Protein AF-B6VNZ0-F1 (afdb_monomer_lite)

Structure (mmCIF, N/CA/C/O backbone):
data_AF-B6VNZ0-F1
#
_entry.id   AF-B6VNZ0-F1
#
loop_
_atom_site.group_PDB
_atom_site.id
_atom_site.type_symbol
_atom_site.label_atom_id
_atom_site.label_alt_id
_atom_site.label_comp_id
_atom_site.label_asym_id
_atom_site.label_entity_id
_atom_site.label_seq_id
_atom_site.pdbx_PDB_ins_code
_atom_site.Cartn_x
_atom_site.Cartn_y
_atom_site.Cartn_z
_atom_site.occupancy
_atom_site.B_iso_or_equiv
_atom_site.auth_seq_id
_atom_site.auth_comp_id
_atom_site.auth_asym_id
_atom_site.auth_atom_id
_atom_site.pdbx_PDB_model_num
ATOM 1 N N . GLU A 1 1 ? -6.150 -21.592 16.922 1.00 42.47 1 GLU A N 1
ATOM 2 C CA . GLU A 1 1 ? -5.910 -21.768 15.475 1.00 42.47 1 GLU A CA 1
ATOM 3 C C . GLU A 1 1 ? -5.346 -20.459 14.937 1.00 42.47 1 GLU A C 1
ATOM 5 O O . GLU A 1 1 ? -6.013 -19.432 15.002 1.00 42.47 1 GLU A O 1
ATOM 10 N N . ARG A 1 2 ? -4.040 -20.458 14.658 1.00 58.84 2 ARG A N 1
ATOM 11 C CA . ARG A 1 2 ? -3.153 -19.287 14.693 1.00 58.84 2 ARG A CA 1
ATOM 12 C C . ARG A 1 2 ? -2.818 -18.849 13.263 1.00 58.84 2 ARG A C 1
ATOM 14 O O . ARG A 1 2 ? -2.366 -19.672 12.483 1.00 58.84 2 ARG A O 1
ATOM 21 N N . ASP A 1 3 ? -3.036 -17.567 12.966 1.00 67.06 3 ASP A N 1
ATOM 22 C CA . ASP A 1 3 ? -2.770 -16.869 11.693 1.00 67.06 3 ASP A CA 1
ATOM 23 C C . ASP A 1 3 ? -3.549 -17.333 10.445 1.00 67.06 3 ASP A C 1
ATOM 25 O O . ASP A 1 3 ? -3.317 -18.400 9.881 1.00 67.06 3 ASP A O 1
ATOM 29 N N . LYS A 1 4 ? -4.431 -16.456 9.939 1.00 81.25 4 LYS A N 1
ATOM 30 C CA . LYS A 1 4 ? -5.117 -16.624 8.646 1.00 81.25 4 LYS A CA 1
ATOM 31 C C . LYS A 1 4 ? -4.441 -15.777 7.576 1.00 81.25 4 LYS A C 1
ATOM 33 O O . LYS A 1 4 ? -4.206 -14.589 7.782 1.00 81.25 4 LYS A O 1
ATOM 38 N N . THR A 1 5 ? -4.174 -16.382 6.426 1.00 82.62 5 THR A N 1
ATOM 39 C CA . THR A 1 5 ? -3.402 -15.783 5.333 1.00 82.62 5 THR A CA 1
ATOM 40 C C . THR A 1 5 ? -4.235 -15.812 4.054 1.00 82.62 5 THR A C 1
ATOM 42 O O . THR A 1 5 ? -4.583 -16.884 3.564 1.00 82.62 5 THR A O 1
ATOM 45 N N . TYR A 1 6 ? -4.562 -14.641 3.511 1.00 85.81 6 TYR A N 1
ATOM 46 C CA . TYR A 1 6 ? -5.367 -14.473 2.305 1.00 85.81 6 TYR A CA 1
ATOM 47 C C . TYR A 1 6 ? -4.513 -13.950 1.159 1.00 85.81 6 TYR A C 1
ATOM 49 O O . TYR A 1 6 ? -3.945 -12.866 1.235 1.00 85.81 6 TYR A O 1
ATOM 57 N N . ASN A 1 7 ? -4.458 -14.715 0.078 1.00 87.19 7 ASN A N 1
ATOM 58 C CA . ASN A 1 7 ? -3.686 -14.396 -1.113 1.00 87.19 7 ASN A CA 1
ATOM 59 C C . ASN A 1 7 ? -4.585 -13.844 -2.225 1.00 87.19 7 ASN A C 1
ATOM 61 O O . ASN A 1 7 ? -5.758 -14.195 -2.325 1.00 87.19 7 ASN A O 1
ATOM 65 N N . ARG A 1 8 ? -3.978 -13.068 -3.125 1.00 87.62 8 ARG A N 1
ATOM 66 C CA . ARG A 1 8 ? -4.560 -12.506 -4.357 1.00 87.62 8 ARG A CA 1
ATOM 67 C C . ARG A 1 8 ? -5.668 -11.498 -4.052 1.00 87.62 8 ARG A C 1
ATOM 69 O O . ARG A 1 8 ? -6.591 -11.361 -4.845 1.00 87.62 8 ARG A O 1
ATOM 76 N N . ILE A 1 9 ? -5.575 -10.793 -2.927 1.00 88.44 9 ILE A N 1
ATOM 77 C CA . ILE A 1 9 ? -6.541 -9.757 -2.550 1.00 88.44 9 ILE A CA 1
ATOM 78 C C . ILE A 1 9 ? -5.881 -8.393 -2.670 1.00 88.44 9 ILE A C 1
ATOM 80 O O . ILE A 1 9 ? -4.957 -8.080 -1.922 1.00 88.44 9 ILE A O 1
ATOM 84 N N . MET A 1 10 ? -6.371 -7.583 -3.604 1.00 88.25 10 MET A N 1
ATOM 85 C CA . MET A 1 10 ? -5.948 -6.197 -3.738 1.00 88.25 10 MET A CA 1
ATOM 86 C C . MET A 1 10 ? -6.772 -5.334 -2.787 1.00 88.25 10 MET A C 1
ATOM 88 O O . MET A 1 10 ? -7.987 -5.213 -2.947 1.00 88.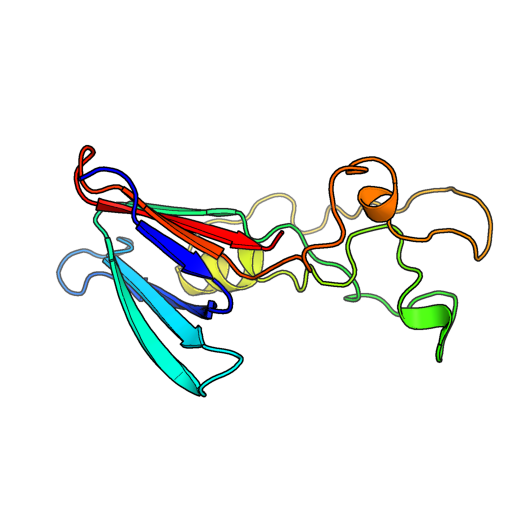25 10 MET A O 1
ATOM 92 N N . VAL A 1 11 ? -6.113 -4.747 -1.791 1.00 90.56 11 VAL A N 1
ATOM 93 C CA . VAL A 1 11 ? -6.736 -3.785 -0.875 1.00 90.56 11 VAL A CA 1
ATOM 94 C C . VAL A 1 11 ? -6.778 -2.419 -1.546 1.00 90.56 11 VAL A C 1
ATOM 96 O O . VAL A 1 11 ? -5.784 -1.987 -2.128 1.00 90.56 11 VAL A O 1
ATOM 99 N N . THR A 1 12 ? -7.930 -1.756 -1.477 1.00 89.69 12 THR A N 1
ATOM 100 C CA . THR A 1 12 ? -8.168 -0.481 -2.170 1.00 89.69 12 THR A CA 1
ATOM 101 C C . THR A 1 12 ? -8.397 0.675 -1.212 1.00 89.69 12 THR A C 1
ATOM 103 O O . THR A 1 12 ? -7.862 1.743 -1.462 1.00 89.69 12 THR A O 1
ATOM 106 N N . HIS A 1 13 ? -9.119 0.455 -0.107 1.00 90.38 13 HIS A N 1
ATOM 107 C CA . HIS A 1 13 ? -9.426 1.500 0.871 1.00 90.38 13 HIS A CA 1
ATOM 108 C C . HIS A 1 13 ? -9.297 0.976 2.303 1.00 90.38 13 HIS A C 1
ATOM 110 O O . HIS A 1 13 ? -9.553 -0.203 2.582 1.00 90.38 13 HIS A O 1
ATOM 116 N N . LEU A 1 14 ? -8.935 1.870 3.224 1.00 91.81 14 LEU A N 1
ATOM 117 C CA . LEU A 1 14 ? -9.023 1.624 4.662 1.00 91.81 14 LEU A CA 1
ATOM 118 C C . LEU A 1 14 ? -10.406 2.031 5.177 1.00 91.81 14 LEU A C 1
ATOM 120 O O . LEU A 1 14 ? -10.984 3.020 4.734 1.00 91.81 14 LEU A O 1
ATOM 124 N N . LEU A 1 15 ? -10.930 1.270 6.135 1.00 91.12 15 LEU A N 1
ATOM 125 C CA . LEU A 1 15 ? -12.183 1.595 6.808 1.00 91.12 15 LEU A CA 1
ATOM 126 C C . LEU A 1 15 ? -11.887 2.369 8.086 1.00 91.12 15 LEU A C 1
ATOM 128 O O . LEU A 1 15 ? -11.057 1.940 8.891 1.00 91.12 15 LEU A O 1
ATOM 132 N N . LYS A 1 16 ? -12.591 3.482 8.284 1.00 90.88 16 LYS A N 1
ATOM 133 C CA . LYS A 1 16 ? -12.536 4.282 9.510 1.00 90.88 16 LYS A CA 1
ATOM 134 C C . LYS A 1 16 ? -13.672 3.884 10.452 1.00 90.88 16 LYS A C 1
ATOM 136 O O . LYS A 1 16 ? -14.712 3.409 10.006 1.00 90.88 16 LYS A O 1
ATOM 141 N N . ASP A 1 17 ? -13.428 4.021 11.746 1.00 90.00 17 ASP A N 1
ATOM 142 C CA . ASP A 1 17 ? -14.431 3.834 12.790 1.00 90.00 17 ASP A CA 1
ATOM 143 C C . ASP A 1 17 ? -15.422 5.007 12.753 1.00 90.00 17 ASP A C 1
ATOM 145 O O . ASP A 1 17 ? -15.016 6.162 12.642 1.00 90.00 17 ASP A O 1
ATOM 149 N N . GLU A 1 18 ? -16.717 4.710 12.834 1.00 88.19 18 GLU A N 1
ATOM 150 C CA . GLU A 1 18 ? -17.775 5.725 12.870 1.00 88.19 18 GLU A CA 1
ATOM 151 C C . GLU A 1 18 ? -17.868 6.382 14.255 1.00 88.19 18 GLU A C 1
ATOM 153 O O . GLU A 1 18 ? -18.142 7.573 14.367 1.00 88.19 18 GLU A O 1
ATOM 158 N N . ALA A 1 19 ? -17.582 5.626 15.321 1.00 89.00 19 ALA A N 1
ATOM 159 C CA . ALA A 1 19 ? -17.697 6.106 16.696 1.00 89.00 19 ALA A CA 1
ATOM 160 C C . ALA A 1 19 ? -16.443 6.848 17.186 1.00 89.00 19 ALA A C 1
ATOM 162 O O . ALA A 1 19 ? -16.488 7.535 18.208 1.00 89.00 19 ALA A O 1
ATOM 163 N N . LYS A 1 20 ? -15.301 6.670 16.510 1.00 86.75 20 LYS A N 1
ATOM 164 C CA . LYS A 1 20 ? -14.012 7.253 16.905 1.00 86.75 20 LYS A CA 1
ATOM 165 C C . LYS A 1 20 ? -13.322 7.890 15.713 1.00 86.75 20 LYS A C 1
ATOM 167 O O . LYS A 1 20 ? -12.791 7.200 14.844 1.00 86.75 20 LYS A O 1
ATOM 172 N N . GLU A 1 21 ? -13.258 9.213 15.735 1.00 84.94 21 GLU A N 1
ATOM 173 C CA . GLU A 1 21 ? -12.523 9.978 14.737 1.00 84.94 21 GLU A CA 1
ATOM 174 C C . GLU A 1 21 ? -11.045 9.541 14.677 1.00 84.94 21 GLU A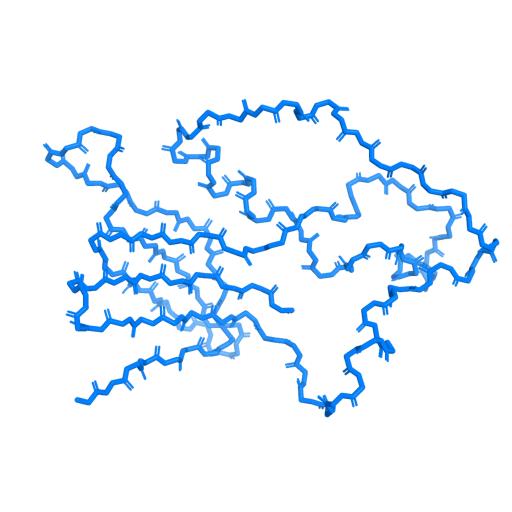 C 1
ATOM 176 O O . GLU A 1 21 ? -10.433 9.199 15.691 1.00 84.94 21 GLU A O 1
ATOM 181 N N . ASN A 1 22 ? -10.472 9.522 13.469 1.00 86.50 22 ASN A N 1
ATOM 182 C CA . ASN A 1 22 ? -9.079 9.139 13.194 1.00 86.50 22 ASN A CA 1
ATOM 183 C C . ASN A 1 22 ? -8.677 7.711 13.613 1.00 86.50 22 ASN A C 1
ATOM 185 O O . ASN A 1 22 ? -7.488 7.406 13.740 1.00 86.50 22 ASN A O 1
ATOM 189 N N . ARG A 1 23 ? -9.639 6.798 13.791 1.00 88.50 23 ARG A N 1
ATOM 190 C CA . ARG A 1 23 ? -9.361 5.383 14.061 1.00 88.50 23 ARG A CA 1
ATOM 191 C C . ARG A 1 23 ? -9.629 4.524 12.831 1.00 88.50 23 ARG A C 1
ATOM 193 O O . ARG A 1 23 ? -10.725 4.535 12.285 1.00 88.50 23 ARG A O 1
ATOM 200 N N . VAL A 1 24 ? -8.648 3.713 12.434 1.00 90.25 24 VAL A N 1
ATOM 201 C CA . VAL A 1 24 ? -8.839 2.661 11.423 1.00 90.25 24 VAL A CA 1
ATOM 202 C C . VAL A 1 24 ? -9.507 1.447 12.076 1.00 90.25 24 VAL A C 1
ATOM 204 O O . VAL A 1 24 ? -9.047 0.960 13.109 1.00 90.25 24 VAL A O 1
ATOM 207 N N . ALA A 1 25 ? -10.581 0.960 11.458 1.00 90.44 25 ALA A N 1
ATOM 208 C CA . ALA A 1 25 ? -11.378 -0.188 11.895 1.00 90.44 25 ALA A CA 1
ATOM 209 C C . ALA A 1 25 ? -11.240 -1.409 10.967 1.00 90.44 25 ALA A C 1
ATOM 211 O O . ALA A 1 25 ? -11.818 -2.469 11.226 1.00 90.44 25 ALA A O 1
ATOM 212 N N . GLY A 1 26 ? -10.503 -1.273 9.862 1.00 90.81 26 GLY A N 1
ATOM 213 C CA . GLY A 1 26 ? -10.369 -2.346 8.889 1.00 90.81 26 GLY A CA 1
ATOM 214 C C . GLY A 1 26 ? -9.861 -1.894 7.530 1.00 90.81 26 GLY A C 1
ATOM 215 O O . GLY A 1 26 ? -9.317 -0.800 7.380 1.00 90.81 26 GLY A O 1
ATOM 216 N N . ALA A 1 27 ? -10.071 -2.742 6.530 1.00 91.44 27 ALA A N 1
ATOM 217 C CA . ALA A 1 27 ? -9.819 -2.426 5.134 1.00 91.44 27 ALA A CA 1
ATOM 218 C C . ALA A 1 27 ? -10.719 -3.247 4.210 1.00 91.44 27 ALA A C 1
ATOM 220 O O . ALA A 1 27 ? -11.239 -4.302 4.585 1.00 91.44 27 ALA A O 1
ATOM 221 N N . VAL A 1 28 ? -10.862 -2.772 2.979 1.00 92.31 28 VAL A N 1
ATOM 222 C CA . VAL A 1 28 ? -11.636 -3.439 1.935 1.00 92.31 28 VAL A CA 1
ATOM 223 C C . VAL A 1 28 ? -10.796 -3.693 0.700 1.00 92.31 28 VAL A C 1
ATOM 225 O O . VAL A 1 28 ? -9.905 -2.921 0.339 1.00 92.31 28 VAL A O 1
ATOM 228 N N . GLY A 1 29 ? -11.094 -4.796 0.033 1.00 91.00 29 GLY A N 1
ATOM 229 C CA . GLY A 1 29 ? -10.387 -5.209 -1.162 1.00 91.00 29 GLY A CA 1
ATOM 230 C C . GLY A 1 29 ? -11.184 -6.214 -1.963 1.00 91.00 29 GLY A C 1
ATOM 231 O O . GLY A 1 29 ? -12.259 -6.645 -1.556 1.00 91.00 29 GLY A O 1
ATOM 232 N N . PHE A 1 30 ? -10.642 -6.609 -3.102 1.00 90.94 30 PHE A N 1
ATOM 233 C CA . PHE A 1 30 ? -11.248 -7.631 -3.941 1.00 90.94 30 PHE A CA 1
ATOM 234 C C . PHE A 1 30 ? -10.214 -8.667 -4.358 1.00 90.94 30 PHE A C 1
ATOM 236 O O . PHE A 1 30 ? -9.014 -8.390 -4.450 1.00 90.94 30 PHE A O 1
ATOM 243 N N . ASN A 1 31 ? -10.680 -9.887 -4.594 1.00 89.88 31 ASN A N 1
ATOM 244 C CA . ASN A 1 31 ? -9.836 -10.951 -5.095 1.00 89.88 31 ASN A CA 1
ATOM 245 C C . ASN A 1 31 ? -9.571 -10.741 -6.590 1.00 89.88 31 ASN A C 1
ATOM 247 O O . ASN A 1 31 ? -10.504 -10.719 -7.387 1.00 89.88 31 ASN A O 1
ATOM 251 N N . VAL A 1 32 ? -8.306 -10.641 -6.993 1.00 88.44 32 VAL A N 1
ATOM 252 C CA . VAL A 1 32 ? -7.939 -10.379 -8.396 1.00 88.44 32 VAL A CA 1
ATOM 253 C C . VAL A 1 32 ? -8.199 -11.566 -9.330 1.00 88.44 32 VAL A C 1
ATOM 255 O O . VAL A 1 32 ? -8.098 -11.412 -10.541 1.00 88.44 32 VAL A O 1
ATOM 258 N N . ARG A 1 33 ? -8.502 -12.758 -8.795 1.00 88.75 33 ARG A N 1
ATOM 259 C CA . ARG A 1 33 ? -8.852 -13.948 -9.590 1.00 88.75 33 ARG A CA 1
ATOM 260 C C . ARG A 1 33 ? -10.351 -14.173 -9.691 1.00 88.75 33 ARG A C 1
ATOM 262 O O . ARG A 1 33 ? -10.826 -14.534 -10.758 1.00 88.75 33 ARG A O 1
ATOM 269 N N . THR A 1 34 ? -11.071 -14.024 -8.583 1.00 89.81 34 THR A N 1
ATOM 270 C CA . THR A 1 34 ? -12.508 -14.341 -8.532 1.00 89.81 34 THR A CA 1
ATOM 271 C C . THR A 1 34 ? -13.405 -13.112 -8.596 1.00 89.81 34 THR A C 1
ATOM 273 O O . THR A 1 34 ? -14.603 -13.259 -8.786 1.00 89.81 34 THR A O 1
ATOM 276 N N . GLY A 1 35 ? -12.863 -11.906 -8.406 1.00 88.69 35 GLY A N 1
ATOM 277 C CA . GLY A 1 35 ? -13.649 -10.674 -8.296 1.00 88.69 35 GLY A CA 1
ATOM 278 C C . GLY A 1 35 ? -14.407 -10.532 -6.972 1.00 88.69 35 GLY A C 1
ATOM 279 O O . GLY A 1 35 ? -15.078 -9.526 -6.762 1.00 88.69 35 GLY A O 1
ATOM 280 N N . ASN A 1 36 ? -14.292 -11.502 -6.057 1.00 92.25 36 ASN A N 1
ATOM 281 C CA . ASN A 1 36 ? -15.015 -11.476 -4.788 1.00 92.25 36 ASN A CA 1
ATOM 282 C C . ASN A 1 36 ? -14.581 -10.287 -3.934 1.00 92.25 36 ASN A C 1
ATOM 284 O O . ASN A 1 36 ? -13.386 -10.064 -3.727 1.00 92.25 36 ASN A O 1
ATOM 288 N N . TYR A 1 37 ? -15.561 -9.571 -3.396 1.00 92.38 37 TYR A N 1
ATOM 289 C CA . TYR A 1 37 ? -15.330 -8.464 -2.482 1.00 92.38 37 TYR A CA 1
ATOM 290 C C . TYR A 1 37 ? -15.073 -8.973 -1.059 1.00 92.38 37 TYR A C 1
ATOM 292 O O . TYR A 1 37 ? -15.773 -9.854 -0.561 1.00 92.38 37 TYR A O 1
ATOM 300 N N . HIS A 1 38 ? -14.066 -8.410 -0.397 1.00 89.44 38 HIS A N 1
ATOM 301 C CA . HIS A 1 38 ? -13.635 -8.787 0.941 1.00 89.44 38 HIS A CA 1
ATOM 302 C C . HIS A 1 38 ? -13.615 -7.572 1.866 1.00 89.44 38 HIS A C 1
ATOM 304 O O . HIS A 1 38 ? -12.988 -6.552 1.573 1.00 89.44 38 HIS A O 1
ATOM 310 N N . VAL A 1 39 ? -14.252 -7.730 3.026 1.00 91.50 39 VAL A N 1
ATOM 311 C CA . VAL A 1 39 ? -14.251 -6.748 4.113 1.00 91.50 39 VAL A CA 1
ATOM 312 C C . VAL A 1 39 ? -13.503 -7.337 5.297 1.00 91.50 39 VAL A C 1
ATOM 314 O O . VAL A 1 39 ? -13.926 -8.337 5.877 1.00 91.50 39 VAL A O 1
ATOM 317 N N . PHE A 1 40 ? -12.399 -6.703 5.674 1.00 89.50 40 PHE A N 1
ATOM 318 C CA . PHE A 1 40 ? -11.613 -7.084 6.838 1.00 89.50 40 PHE A CA 1
ATOM 319 C C . PHE A 1 40 ? -11.859 -6.082 7.955 1.00 89.50 40 PHE A C 1
ATOM 321 O O . PHE A 1 40 ? -11.605 -4.893 7.786 1.00 89.50 40 PHE A O 1
ATOM 328 N N . LYS A 1 41 ? -12.337 -6.568 9.101 1.00 89.06 41 LYS A N 1
ATOM 329 C CA . LYS A 1 41 ? -12.465 -5.781 10.331 1.00 89.06 41 LYS A CA 1
ATOM 330 C C . LYS A 1 41 ? -11.290 -6.108 11.247 1.00 89.06 41 LYS A C 1
ATOM 332 O O . LYS A 1 41 ? -10.977 -7.283 11.436 1.00 89.06 41 LYS A O 1
ATOM 337 N N . SER A 1 42 ? -10.653 -5.093 11.816 1.00 87.00 42 SER A N 1
ATOM 338 C CA . SER A 1 42 ? -9.477 -5.242 12.678 1.00 87.00 42 SER A CA 1
ATOM 339 C C . SER A 1 42 ? -9.444 -4.174 13.769 1.00 87.00 42 SER A C 1
ATOM 341 O O . SER A 1 42 ? -10.003 -3.089 13.626 1.00 87.00 42 SER A O 1
ATOM 343 N N . LYS A 1 43 ? -8.777 -4.477 14.890 1.00 87.25 43 LYS A N 1
ATOM 344 C CA . LYS A 1 43 ? -8.522 -3.480 15.946 1.00 87.25 43 LYS A CA 1
ATOM 345 C C . LYS A 1 43 ? -7.266 -2.657 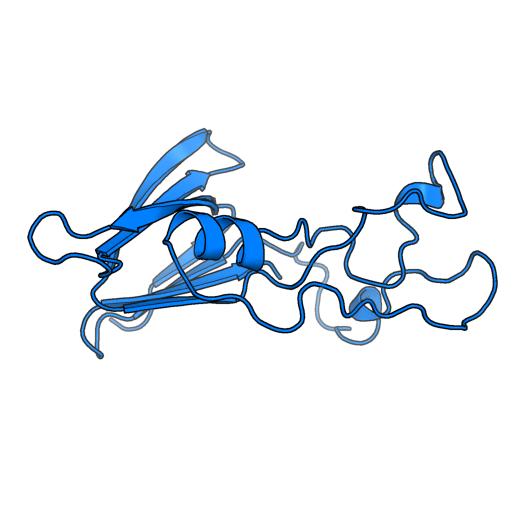15.673 1.00 87.25 43 LYS A C 1
ATOM 347 O O . LYS A 1 43 ? -7.163 -1.545 16.190 1.00 87.25 43 LYS A O 1
ATOM 352 N N . ALA A 1 44 ? -6.335 -3.220 14.905 1.00 86.38 44 ALA A N 1
ATOM 353 C CA . ALA A 1 44 ? -5.129 -2.568 14.420 1.00 86.38 44 ALA A CA 1
ATOM 354 C C . ALA A 1 44 ? -4.816 -3.040 12.992 1.00 86.38 44 ALA A C 1
ATOM 356 O O . ALA A 1 44 ? -4.956 -4.225 12.675 1.00 86.38 44 ALA A O 1
ATOM 357 N N . THR A 1 45 ? -4.367 -2.117 12.145 1.00 87.75 45 THR A N 1
ATOM 358 C CA . THR A 1 45 ? -4.027 -2.382 10.741 1.00 87.75 45 THR A CA 1
ATOM 359 C C . THR A 1 45 ? -2.613 -1.896 10.461 1.00 87.75 45 THR A C 1
ATOM 361 O O . THR A 1 45 ? -2.270 -0.762 10.780 1.00 87.75 45 THR A O 1
ATOM 364 N N . ILE A 1 46 ? -1.800 -2.759 9.861 1.00 87.94 46 ILE A N 1
ATOM 365 C CA . ILE A 1 46 ? -0.426 -2.488 9.447 1.00 87.94 46 ILE A CA 1
ATOM 366 C C . ILE A 1 46 ? -0.385 -2.529 7.921 1.00 87.94 46 ILE A C 1
ATOM 368 O O . ILE A 1 46 ? -0.731 -3.542 7.307 1.00 87.94 46 ILE A O 1
ATOM 372 N N . VAL A 1 47 ? 0.058 -1.434 7.306 1.00 86.94 47 VAL A N 1
ATOM 373 C CA . VAL A 1 47 ? 0.193 -1.318 5.850 1.00 86.94 47 VAL A CA 1
ATOM 374 C C . VAL A 1 47 ? 1.662 -1.495 5.464 1.00 86.94 47 VAL A C 1
ATOM 376 O O . VAL A 1 47 ? 2.482 -0.607 5.664 1.00 86.94 47 VAL A O 1
ATOM 379 N N . GLY A 1 48 ? 1.992 -2.656 4.904 1.00 85.12 48 GLY A N 1
ATOM 380 C CA . GLY A 1 48 ? 3.305 -3.023 4.367 1.00 85.12 48 GLY A CA 1
ATOM 381 C C . GLY A 1 48 ? 3.281 -3.173 2.843 1.00 85.12 48 GLY A C 1
ATOM 382 O O . GLY A 1 48 ? 3.823 -4.134 2.305 1.00 85.12 48 GLY A O 1
ATOM 383 N N . ALA A 1 49 ? 2.613 -2.257 2.137 1.00 80.88 49 ALA A N 1
ATOM 384 C CA . ALA A 1 49 ? 2.356 -2.353 0.694 1.00 80.88 49 ALA A CA 1
ATOM 385 C C . ALA A 1 49 ? 3.495 -1.812 -0.206 1.00 80.88 49 ALA A C 1
ATOM 387 O O . ALA A 1 49 ? 3.277 -1.549 -1.388 1.00 80.88 49 ALA A O 1
ATOM 388 N N . GLY A 1 50 ? 4.706 -1.658 0.340 1.00 82.00 50 GLY A N 1
ATOM 389 C CA . GLY A 1 50 ? 5.881 -1.173 -0.392 1.00 82.00 50 GLY A CA 1
ATOM 390 C C . GLY A 1 50 ? 5.831 0.317 -0.756 1.00 82.00 50 GLY A C 1
ATOM 391 O O . GLY A 1 50 ? 4.914 1.042 -0.375 1.00 82.00 50 GLY A O 1
ATOM 392 N N . GLY A 1 51 ? 6.861 0.779 -1.470 1.00 83.56 51 GLY A N 1
ATOM 393 C CA . GLY A 1 51 ? 6.962 2.159 -1.958 1.00 83.56 51 GLY A CA 1
ATOM 394 C C . GLY A 1 51 ? 6.182 2.406 -3.254 1.00 83.56 51 GLY A C 1
ATOM 395 O O . GLY A 1 51 ? 5.172 1.760 -3.534 1.00 83.56 51 GLY A O 1
ATOM 396 N N . ALA A 1 52 ? 6.670 3.336 -4.075 1.00 84.56 52 ALA A N 1
ATOM 397 C CA . ALA A 1 52 ? 6.066 3.658 -5.363 1.00 84.56 52 ALA A CA 1
ATOM 398 C C . ALA A 1 52 ? 7.107 3.683 -6.491 1.00 84.56 52 ALA A C 1
ATOM 400 O O . ALA A 1 52 ? 8.092 4.419 -6.440 1.00 84.56 52 ALA A O 1
ATOM 401 N N . SER A 1 53 ? 6.852 2.880 -7.519 1.00 82.62 53 SER A N 1
ATOM 402 C CA . SER A 1 53 ? 7.568 2.828 -8.794 1.00 82.62 53 SER A CA 1
ATOM 403 C C . SER A 1 53 ? 6.689 3.390 -9.907 1.00 82.62 53 SER A C 1
ATOM 405 O O . SER A 1 53 ? 5.490 3.577 -9.729 1.00 82.62 53 SER A O 1
ATOM 407 N N . ASN A 1 54 ? 7.271 3.637 -11.083 1.00 83.56 54 ASN A N 1
ATOM 408 C CA . ASN A 1 54 ? 6.542 4.047 -12.294 1.00 83.56 54 ASN A CA 1
ATOM 409 C C . ASN A 1 54 ? 5.743 5.365 -12.196 1.00 83.56 54 ASN A C 1
ATOM 411 O O . ASN A 1 54 ? 4.964 5.662 -13.094 1.00 83.56 54 ASN A O 1
ATOM 415 N N . ILE A 1 55 ? 5.979 6.196 -11.173 1.00 86.56 55 ILE A N 1
ATOM 416 C CA . ILE A 1 55 ? 5.411 7.557 -11.099 1.00 86.56 55 ILE A CA 1
ATOM 417 C C . ILE A 1 55 ? 6.020 8.463 -12.182 1.00 86.56 55 ILE A C 1
ATOM 419 O O . ILE A 1 55 ? 5.339 9.292 -12.777 1.00 86.56 55 ILE A O 1
ATOM 423 N N . PHE A 1 56 ? 7.320 8.307 -12.446 1.00 86.12 56 PHE A N 1
ATOM 424 C CA . PHE A 1 56 ? 8.040 9.080 -13.456 1.00 86.12 56 PHE A CA 1
ATOM 425 C C . PHE A 1 56 ? 8.229 8.267 -14.731 1.00 86.12 56 PHE A C 1
ATOM 427 O O . PHE A 1 56 ? 8.457 7.057 -14.674 1.00 86.12 56 PHE A O 1
ATOM 434 N N . LYS A 1 57 ? 8.225 8.954 -15.881 1.00 86.50 57 LYS A N 1
ATOM 435 C CA . LYS A 1 57 ? 8.516 8.334 -17.177 1.00 86.50 57 LYS A CA 1
ATOM 436 C C . LYS A 1 57 ? 9.900 7.653 -17.142 1.00 86.50 57 LYS A C 1
ATOM 438 O O . LYS A 1 57 ? 10.896 8.344 -16.902 1.00 86.50 57 LYS A O 1
ATOM 443 N N . PRO A 1 58 ? 9.991 6.331 -17.382 1.00 84.88 58 PRO A N 1
ATOM 444 C CA . PRO A 1 58 ? 11.265 5.621 -17.408 1.00 84.88 58 PRO A CA 1
ATOM 445 C C . PRO A 1 58 ? 12.097 6.007 -18.639 1.00 84.88 58 PRO A C 1
ATOM 447 O O . PRO A 1 58 ? 11.576 6.489 -19.645 1.00 84.88 58 PRO A O 1
ATOM 450 N N . ARG A 1 59 ? 13.414 5.770 -18.564 1.00 83.56 59 ARG A N 1
ATOM 451 C CA . ARG A 1 59 ? 14.349 6.044 -19.674 1.00 83.56 59 ARG A CA 1
ATOM 452 C C . ARG A 1 59 ? 14.143 5.117 -20.874 1.00 83.56 59 ARG A C 1
ATOM 454 O O . ARG A 1 59 ? 14.395 5.530 -21.999 1.00 83.56 59 ARG A O 1
ATOM 461 N N . SER A 1 60 ? 13.679 3.894 -20.637 1.00 81.75 60 SER A N 1
ATOM 462 C CA . SER A 1 60 ? 13.296 2.942 -21.681 1.00 81.75 60 SER A CA 1
ATOM 463 C C . SER A 1 60 ? 11.771 2.852 -21.738 1.00 81.75 60 SER A C 1
ATOM 465 O O . SER A 1 60 ? 11.128 2.642 -20.711 1.00 81.75 60 SER A O 1
ATOM 467 N N . VAL A 1 61 ? 11.198 3.013 -22.930 1.00 81.50 61 VAL A N 1
ATOM 468 C CA . VAL A 1 61 ? 9.752 2.907 -23.197 1.00 81.50 61 VAL A CA 1
ATOM 469 C C . VAL A 1 61 ? 9.440 1.614 -23.964 1.00 81.50 61 VAL A C 1
ATOM 471 O O . VAL A 1 61 ? 10.353 0.958 -24.462 1.00 81.50 61 VAL A O 1
ATOM 474 N N . GLY A 1 62 ? 8.167 1.217 -24.035 1.00 84.00 62 GLY A N 1
ATOM 475 C CA . GLY A 1 62 ? 7.764 -0.075 -24.607 1.00 84.00 62 GLY A CA 1
ATOM 476 C C . GLY A 1 62 ? 8.074 -1.233 -23.654 1.00 84.00 62 GLY A C 1
ATOM 477 O O . GLY A 1 62 ? 7.860 -1.113 -22.449 1.00 84.00 62 GLY A O 1
ATOM 478 N N . GLU A 1 63 ? 8.633 -2.332 -24.164 1.00 80.12 63 GLU A N 1
ATOM 479 C CA . GLU A 1 63 ? 9.012 -3.506 -23.354 1.00 80.12 63 GLU A CA 1
ATOM 480 C C . GLU A 1 63 ? 10.005 -3.169 -22.227 1.00 80.12 63 GLU A C 1
ATOM 482 O O . GLU A 1 63 ? 10.037 -3.815 -21.178 1.00 80.12 63 GLU A O 1
ATOM 487 N N . GLY A 1 64 ? 10.807 -2.117 -22.416 1.00 76.00 64 GLY A N 1
ATOM 488 C CA . GLY A 1 64 ? 11.773 -1.644 -21.429 1.00 76.00 64 GLY A CA 1
ATOM 489 C C . GLY A 1 64 ? 11.157 -0.938 -20.217 1.00 76.00 64 GLY A C 1
ATOM 490 O O . GLY A 1 64 ? 11.863 -0.744 -19.230 1.00 76.00 64 GLY A O 1
ATOM 491 N N . ALA A 1 65 ? 9.867 -0.584 -20.243 1.00 77.56 65 ALA A N 1
ATOM 492 C CA . ALA A 1 65 ? 9.225 0.166 -19.159 1.00 77.56 65 ALA A CA 1
ATOM 493 C C . ALA A 1 65 ? 9.162 -0.621 -17.836 1.00 77.56 65 ALA A C 1
ATOM 495 O O . ALA A 1 65 ? 9.170 -0.029 -16.761 1.00 77.56 65 ALA A O 1
ATOM 496 N N . GLY A 1 66 ? 9.163 -1.957 -17.902 1.00 77.44 66 GLY A N 1
ATOM 497 C CA . GLY A 1 66 ? 9.232 -2.824 -16.721 1.00 77.44 66 GLY A CA 1
ATOM 498 C C . GLY A 1 66 ? 10.622 -2.900 -16.078 1.00 77.44 66 GLY A C 1
ATOM 499 O O . GLY A 1 66 ? 10.756 -3.425 -14.974 1.00 77.44 66 GLY A O 1
ATOM 500 N N . ARG A 1 67 ? 11.666 -2.372 -16.734 1.00 77.44 67 ARG A N 1
ATOM 501 C CA . ARG A 1 67 ? 13.061 -2.396 -16.254 1.00 77.44 67 ARG A CA 1
ATOM 502 C C . ARG A 1 67 ? 13.357 -1.229 -15.313 1.00 77.44 67 ARG A C 1
ATOM 504 O O . ARG A 1 67 ? 14.354 -0.522 -15.464 1.00 77.44 67 ARG A O 1
ATOM 511 N N . VAL A 1 68 ? 12.463 -1.008 -14.358 1.00 76.81 68 VAL A N 1
ATOM 512 C CA . VAL A 1 68 ? 12.680 -0.046 -13.281 1.00 76.81 68 VAL A CA 1
ATOM 513 C C . VAL A 1 68 ? 13.516 -0.655 -12.166 1.00 76.81 68 VAL A C 1
ATOM 515 O O . VAL A 1 68 ? 13.435 -1.847 -11.879 1.00 76.81 68 VAL A O 1
ATOM 518 N N . TRP A 1 69 ? 14.317 0.200 -11.532 1.00 76.56 69 TRP A N 1
ATOM 519 C CA . TRP A 1 69 ? 15.220 -0.209 -10.460 1.00 76.56 69 TRP A CA 1
ATOM 520 C C . TRP A 1 69 ? 14.480 -0.706 -9.213 1.00 76.56 69 TRP A C 1
ATOM 522 O O . TRP A 1 69 ? 14.890 -1.692 -8.597 1.00 76.56 69 TRP A O 1
ATOM 532 N N . TYR A 1 70 ? 13.404 -0.015 -8.836 1.00 78.62 70 TYR A N 1
ATOM 533 C CA . TYR A 1 70 ? 12.539 -0.424 -7.735 1.00 78.62 70 TYR A CA 1
ATOM 534 C C . TYR A 1 70 ? 11.450 -1.380 -8.240 1.00 78.62 70 TYR A C 1
ATOM 536 O O . TYR A 1 70 ? 11.252 -1.518 -9.444 1.00 78.62 70 TYR A O 1
ATOM 544 N N . ALA A 1 71 ? 10.760 -2.075 -7.336 1.00 75.69 71 ALA A N 1
ATOM 545 C CA . ALA A 1 71 ? 9.779 -3.095 -7.697 1.00 75.69 71 ALA A CA 1
ATOM 546 C C . ALA A 1 71 ? 8.662 -2.520 -8.603 1.00 75.69 71 ALA A C 1
ATOM 548 O O . ALA A 1 71 ? 7.932 -1.632 -8.155 1.00 75.69 71 ALA A O 1
ATOM 549 N N . PRO A 1 72 ? 8.483 -2.995 -9.854 1.00 76.31 72 PRO A N 1
ATOM 550 C CA . PRO A 1 72 ? 7.489 -2.438 -10.783 1.00 76.31 72 PRO A CA 1
ATOM 551 C C . PRO A 1 72 ? 6.039 -2.668 -10.339 1.00 76.31 72 PRO A C 1
ATOM 553 O O . PRO A 1 72 ? 5.143 -1.963 -10.792 1.00 76.31 72 PRO A O 1
ATOM 556 N N . TRP A 1 73 ? 5.811 -3.637 -9.450 1.00 78.81 73 TRP A N 1
ATOM 557 C CA . TRP A 1 73 ? 4.511 -3.936 -8.844 1.00 78.81 73 TRP A CA 1
ATOM 558 C C . TRP A 1 73 ? 4.182 -3.060 -7.625 1.00 78.81 73 TRP A C 1
ATOM 560 O O . TRP A 1 73 ? 3.059 -3.105 -7.130 1.00 78.81 73 TRP A O 1
ATOM 570 N N . SER A 1 74 ? 5.124 -2.246 -7.135 1.00 81.44 74 SER A N 1
ATOM 571 C CA . SER A 1 74 ? 4.865 -1.277 -6.067 1.00 81.44 74 SER A CA 1
ATOM 572 C C . SER A 1 74 ? 4.257 -0.001 -6.650 1.00 81.44 74 SER A C 1
ATOM 574 O O . SER A 1 74 ? 4.969 0.856 -7.166 1.00 81.44 74 SER A O 1
ATOM 576 N N . SER A 1 75 ? 2.935 0.136 -6.570 1.00 81.88 75 SER A N 1
ATOM 577 C CA . SER A 1 75 ? 2.181 1.265 -7.139 1.00 81.88 75 SER A CA 1
ATOM 578 C C . SER A 1 75 ? 1.954 2.429 -6.167 1.00 81.88 75 SER A C 1
ATOM 580 O O . SER A 1 75 ? 1.150 3.312 -6.450 1.00 81.88 75 SER A O 1
ATOM 582 N N . GLY A 1 76 ? 2.602 2.437 -4.998 1.00 83.38 76 GLY A N 1
ATOM 583 C CA . GLY A 1 76 ? 2.373 3.465 -3.978 1.00 83.38 76 GLY A CA 1
ATOM 584 C C . GLY A 1 76 ? 1.114 3.259 -3.137 1.00 83.38 76 GLY A C 1
ATOM 585 O O . GLY A 1 76 ? 0.663 4.199 -2.486 1.00 83.38 76 GLY A O 1
ATOM 586 N N . SER A 1 77 ? 0.557 2.043 -3.096 1.00 84.75 77 SER A N 1
ATOM 587 C CA . SER A 1 77 ? -0.633 1.731 -2.291 1.00 84.75 77 SER A CA 1
ATOM 588 C C . SER A 1 77 ? -0.443 2.034 -0.804 1.00 84.75 77 SER A C 1
ATOM 590 O O . SER A 1 77 ? -1.394 2.450 -0.154 1.00 84.75 77 SER A O 1
ATOM 592 N N . ALA A 1 78 ? 0.775 1.899 -0.264 1.00 84.88 78 ALA A N 1
ATOM 593 C CA . ALA A 1 78 ? 1.046 2.273 1.124 1.00 84.88 78 ALA A CA 1
ATOM 594 C C . ALA A 1 78 ? 0.835 3.772 1.380 1.00 84.88 78 ALA A C 1
ATOM 596 O O . ALA A 1 78 ? 0.373 4.148 2.451 1.00 84.88 78 ALA A O 1
ATOM 597 N N . TYR A 1 79 ? 1.139 4.623 0.398 1.00 87.81 79 TYR A N 1
ATOM 598 C CA . TYR A 1 79 ? 0.939 6.063 0.510 1.00 87.81 79 TYR A CA 1
ATOM 599 C C . TYR A 1 79 ? -0.526 6.432 0.280 1.00 87.81 79 TYR A C 1
ATOM 601 O O . TYR A 1 79 ? -1.099 7.127 1.110 1.00 87.81 79 TYR A O 1
ATOM 609 N N . GLY A 1 80 ? -1.149 5.916 -0.786 1.00 86.75 80 GLY A N 1
ATOM 610 C CA . GLY A 1 80 ? -2.550 6.214 -1.113 1.00 86.75 80 GLY A CA 1
ATOM 611 C C . GLY A 1 80 ? -3.514 5.846 0.019 1.00 86.75 80 GLY A C 1
ATOM 612 O O . GLY A 1 80 ? -4.254 6.700 0.497 1.00 86.75 80 GLY A O 1
ATOM 613 N N . LEU A 1 81 ? -3.413 4.613 0.533 1.00 88.81 81 LEU A N 1
ATOM 614 C CA . LEU A 1 81 ? -4.260 4.121 1.627 1.00 88.81 81 LEU A CA 1
ATOM 615 C C . LEU A 1 81 ? -4.138 4.974 2.896 1.00 88.81 81 LEU A C 1
ATOM 617 O O . LEU A 1 81 ? -5.127 5.231 3.579 1.00 88.81 81 LEU A O 1
ATOM 621 N N . MET A 1 82 ? -2.917 5.391 3.232 1.00 88.38 82 MET A N 1
ATOM 622 C CA . MET A 1 82 ? -2.644 6.128 4.464 1.00 88.38 82 MET A CA 1
ATOM 623 C C . MET A 1 82 ? -3.026 7.607 4.339 1.00 88.38 82 MET A C 1
ATOM 625 O O . MET A 1 82 ? -3.580 8.162 5.285 1.00 88.38 82 MET A O 1
ATOM 629 N N . ILE A 1 83 ? -2.797 8.229 3.178 1.00 90.50 83 ILE A N 1
ATOM 630 C CA . ILE A 1 83 ? -3.205 9.614 2.902 1.00 90.50 83 ILE A CA 1
ATOM 631 C C . ILE A 1 83 ? -4.729 9.745 2.983 1.00 90.50 83 ILE A C 1
ATOM 633 O O . ILE A 1 83 ? -5.225 10.631 3.676 1.00 90.50 83 ILE A O 1
ATOM 637 N N . GLU A 1 84 ? -5.479 8.836 2.355 1.00 86.81 84 GLU A N 1
ATOM 638 C CA . GLU A 1 84 ? -6.951 8.834 2.415 1.00 86.81 84 GLU A CA 1
ATOM 639 C C . GLU A 1 84 ? -7.490 8.584 3.831 1.00 86.81 84 GLU A C 1
ATOM 641 O O . GLU A 1 84 ? -8.534 9.114 4.227 1.00 86.81 84 GLU A O 1
ATOM 646 N N . ALA A 1 85 ? -6.758 7.808 4.633 1.00 87.31 85 ALA A N 1
ATOM 647 C CA . ALA A 1 85 ? -7.077 7.603 6.040 1.00 87.31 85 ALA A CA 1
ATOM 648 C C . ALA A 1 85 ? -6.769 8.826 6.927 1.00 87.31 85 ALA A C 1
ATOM 650 O O . ALA A 1 85 ? -7.146 8.815 8.097 1.00 87.31 85 ALA A O 1
ATOM 651 N N . GLY A 1 86 ? -6.130 9.875 6.393 1.00 87.31 86 GLY A N 1
ATOM 652 C CA . GLY A 1 86 ? -5.758 11.081 7.138 1.00 87.31 86 GLY A CA 1
ATOM 653 C C . GLY A 1 86 ? -4.429 10.960 7.889 1.00 87.31 86 GLY A C 1
ATOM 654 O O . GLY A 1 86 ? -4.166 11.730 8.813 1.00 87.31 86 GLY A O 1
ATOM 655 N N . ALA A 1 87 ? -3.581 9.994 7.529 1.00 88.44 87 ALA A N 1
ATOM 656 C CA . ALA A 1 87 ? -2.276 9.838 8.153 1.00 88.44 87 ALA A CA 1
ATOM 657 C C . ALA A 1 87 ? -1.326 10.970 7.741 1.00 88.44 87 ALA A C 1
ATOM 659 O O . ALA A 1 87 ? -1.245 11.361 6.575 1.00 88.44 87 ALA A O 1
ATOM 660 N N . LYS A 1 88 ? -0.554 11.474 8.706 1.00 90.88 88 LYS A N 1
ATOM 661 C CA . LYS A 1 88 ? 0.454 12.501 8.446 1.00 90.88 88 LYS A CA 1
ATOM 662 C C . LYS A 1 88 ? 1.639 11.901 7.691 1.00 90.88 88 LYS A C 1
ATOM 664 O O . LYS A 1 88 ? 2.327 11.021 8.202 1.00 90.88 88 LYS A O 1
ATOM 669 N N . MET A 1 89 ? 1.901 12.433 6.504 1.00 91.00 89 MET A N 1
ATOM 670 C CA . MET A 1 89 ? 3.066 12.080 5.695 1.00 91.00 89 MET A CA 1
ATOM 671 C C . MET A 1 89 ? 4.259 12.979 6.037 1.00 91.00 89 MET A C 1
ATOM 673 O O . MET A 1 89 ? 4.090 14.106 6.503 1.00 91.00 89 MET A O 1
ATOM 677 N N . THR A 1 90 ? 5.474 12.491 5.801 1.00 90.88 90 THR A N 1
ATOM 678 C CA . THR A 1 90 ? 6.716 13.247 6.009 1.00 90.88 90 THR A CA 1
ATOM 679 C C . THR A 1 90 ? 7.679 12.996 4.857 1.00 90.88 90 THR A C 1
ATOM 681 O O . THR A 1 90 ? 7.698 11.889 4.320 1.00 90.88 90 THR A O 1
ATOM 684 N N . GLN A 1 91 ? 8.464 14.014 4.490 1.00 89.25 91 GLN A N 1
ATOM 685 C CA . GLN A 1 91 ? 9.503 13.943 3.454 1.00 89.25 91 GLN A CA 1
ATOM 686 C C . GLN A 1 91 ? 9.013 13.344 2.120 1.00 89.25 91 GLN A C 1
ATOM 688 O O . GLN A 1 91 ? 9.714 12.553 1.490 1.00 89.25 91 GLN A O 1
ATOM 693 N N . MET A 1 92 ? 7.797 13.693 1.684 1.00 89.62 92 MET A N 1
ATOM 694 C CA . MET A 1 92 ? 7.221 13.184 0.425 1.00 89.62 92 MET A CA 1
ATOM 695 C C . MET A 1 92 ? 7.927 13.745 -0.820 1.00 89.62 92 MET A C 1
ATOM 697 O O . MET A 1 92 ? 7.798 13.195 -1.911 1.00 89.62 92 MET A O 1
ATOM 701 N N . GLU A 1 93 ? 8.686 14.826 -0.661 1.00 87.44 93 GLU A N 1
ATOM 702 C CA . GLU A 1 93 ? 9.567 15.410 -1.669 1.00 87.44 93 GLU A CA 1
ATOM 703 C C . GLU A 1 93 ? 10.859 14.606 -1.881 1.00 87.44 93 GLU A C 1
ATOM 705 O O . GLU A 1 93 ? 11.504 14.731 -2.927 1.00 87.44 93 GLU A O 1
ATOM 710 N N . ASN A 1 94 ? 11.247 13.771 -0.909 1.00 85.38 94 ASN A N 1
ATOM 711 C CA . ASN A 1 94 ? 12.476 12.997 -0.984 1.00 85.38 94 ASN A CA 1
ATOM 712 C C . ASN A 1 94 ? 12.324 11.847 -1.986 1.00 85.38 94 ASN A C 1
ATOM 714 O O . ASN A 1 94 ? 11.577 10.889 -1.778 1.00 85.38 94 ASN A O 1
ATOM 718 N N . ARG A 1 95 ? 13.081 11.929 -3.081 1.00 85.38 95 ARG A N 1
ATOM 719 C CA . ARG A 1 95 ? 13.105 10.925 -4.144 1.00 85.38 95 ARG A CA 1
ATOM 720 C C . ARG A 1 95 ? 14.495 10.335 -4.295 1.00 85.38 95 ARG A C 1
ATOM 722 O O . ARG A 1 95 ? 15.495 11.046 -4.338 1.00 85.38 95 ARG A O 1
ATOM 729 N N . ILE A 1 96 ? 14.545 9.023 -4.483 1.00 85.25 96 ILE A N 1
ATOM 730 C CA . ILE A 1 96 ? 15.800 8.305 -4.683 1.00 85.25 96 ILE A CA 1
ATOM 731 C C . ILE A 1 96 ? 16.067 8.171 -6.188 1.00 85.25 96 ILE A C 1
ATOM 733 O O . ILE A 1 96 ? 15.336 7.487 -6.905 1.00 85.25 96 ILE A O 1
ATOM 737 N N . VAL A 1 97 ? 17.124 8.830 -6.670 1.00 81.62 97 VAL A N 1
ATOM 738 C CA . VAL A 1 97 ? 17.631 8.705 -8.046 1.00 81.62 97 VAL A CA 1
ATOM 739 C C . VAL A 1 97 ? 18.990 8.023 -7.985 1.00 81.62 97 VAL A C 1
ATOM 741 O O . VAL A 1 97 ? 19.947 8.578 -7.454 1.00 81.62 97 VAL A O 1
ATOM 744 N N . LEU A 1 98 ? 19.081 6.801 -8.507 1.00 78.19 98 LEU A N 1
ATOM 745 C CA . LEU A 1 98 ? 20.291 5.990 -8.382 1.00 78.19 98 LEU A CA 1
ATOM 746 C C . LEU A 1 98 ? 21.079 5.940 -9.683 1.00 78.19 98 LEU A C 1
ATOM 748 O O . LEU A 1 98 ? 2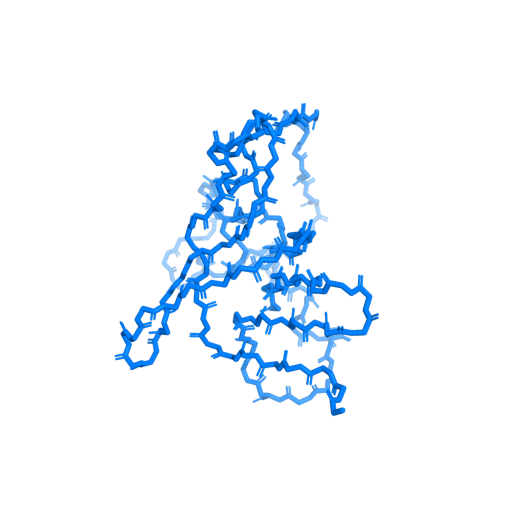0.536 5.653 -10.749 1.00 78.19 98 LEU A O 1
ATOM 752 N N . ALA A 1 99 ? 22.389 6.144 -9.564 1.00 82.44 99 ALA A N 1
ATOM 753 C CA . ALA A 1 99 ? 23.352 5.836 -10.609 1.00 82.44 99 ALA A CA 1
ATOM 754 C C . ALA A 1 99 ? 23.647 4.327 -10.607 1.00 82.44 99 ALA A C 1
ATOM 756 O O . ALA A 1 99 ? 24.018 3.741 -9.585 1.00 82.44 99 ALA A O 1
ATOM 757 N N . ARG A 1 100 ? 23.425 3.675 -11.745 1.00 78.75 100 ARG A N 1
ATOM 758 C CA . ARG A 1 100 ? 23.575 2.227 -11.968 1.00 78.75 100 ARG A CA 1
ATOM 759 C C . ARG A 1 100 ? 23.895 2.014 -13.468 1.00 78.75 100 ARG A C 1
ATOM 761 O O . ARG A 1 100 ? 24.013 2.991 -14.208 1.00 78.75 100 ARG A O 1
ATOM 768 N N . PHE A 1 101 ? 24.034 0.769 -13.924 1.00 77.38 101 PHE A N 1
ATOM 769 C CA . PHE A 1 101 ? 24.349 0.480 -15.328 1.00 77.38 101 PHE A CA 1
ATOM 770 C C . PHE A 1 101 ? 23.184 0.770 -16.273 1.00 77.38 101 PHE A C 1
ATOM 772 O O . PHE A 1 101 ? 22.067 0.306 -16.050 1.00 77.38 101 PHE A O 1
ATOM 779 N N . LYS A 1 102 ? 23.483 1.500 -17.355 1.00 82.00 102 LYS A N 1
ATOM 780 C CA . LYS A 1 102 ? 22.534 1.881 -18.408 1.00 82.00 102 LYS A CA 1
ATOM 781 C C . LYS A 1 102 ? 21.703 0.679 -18.884 1.00 82.00 102 LYS A C 1
ATOM 783 O O . LYS A 1 102 ? 22.242 -0.395 -19.115 1.00 82.00 102 LYS A O 1
ATOM 788 N N . ASP A 1 103 ? 20.389 0.887 -18.989 1.00 71.69 103 ASP A N 1
ATOM 789 C CA . ASP A 1 103 ? 19.345 -0.016 -19.506 1.00 71.69 103 ASP A CA 1
ATOM 790 C C . ASP A 1 103 ? 19.188 -1.399 -18.823 1.00 71.69 103 ASP A C 1
ATOM 792 O O . ASP A 1 103 ? 18.223 -2.120 -19.091 1.00 71.69 103 ASP A O 1
ATOM 796 N N . GLY A 1 104 ? 20.082 -1.745 -17.890 1.00 65.69 104 GLY A N 1
ATOM 797 C CA . GLY A 1 104 ? 20.126 -3.008 -17.145 1.00 65.69 104 GLY A CA 1
ATOM 798 C C . GLY A 1 104 ? 19.639 -2.908 -15.697 1.00 65.69 104 GLY A C 1
ATOM 799 O O . GLY A 1 104 ? 19.974 -3.757 -14.874 1.00 65.69 104 GLY A O 1
ATOM 800 N N . TYR A 1 105 ? 18.860 -1.880 -15.363 1.00 64.88 105 TYR A N 1
ATOM 801 C CA . TYR A 1 105 ? 18.380 -1.597 -14.007 1.00 64.88 105 TYR A CA 1
ATOM 802 C C . TYR A 1 105 ? 17.197 -2.476 -13.571 1.00 64.88 105 TYR A C 1
ATOM 804 O O . TYR A 1 105 ? 16.315 -1.986 -12.877 1.00 64.88 105 TYR A O 1
ATOM 812 N N . GLY A 1 106 ? 17.129 -3.742 -13.996 1.00 59.44 106 GLY A N 1
ATOM 813 C CA . GLY A 1 106 ? 16.039 -4.635 -13.588 1.00 59.44 106 GLY A CA 1
ATOM 814 C C . GLY A 1 106 ? 15.916 -4.703 -12.057 1.00 59.44 106 GLY A C 1
ATOM 815 O O . GLY A 1 106 ? 16.932 -4.559 -11.366 1.00 59.44 106 GLY A O 1
ATOM 816 N N . PRO A 1 107 ? 14.707 -4.914 -11.507 1.00 53.69 107 PRO A N 1
ATOM 817 C CA . PRO A 1 107 ? 14.488 -4.845 -10.071 1.00 53.69 107 PRO A CA 1
ATOM 818 C C . PRO A 1 107 ? 15.386 -5.866 -9.368 1.00 53.69 107 PRO A C 1
ATOM 820 O O . PRO A 1 107 ? 15.261 -7.076 -9.565 1.00 53.69 107 PRO A O 1
ATOM 823 N N . VAL A 1 108 ? 16.309 -5.377 -8.534 1.00 47.66 108 VAL A N 1
ATOM 824 C CA . VAL A 1 108 ? 17.302 -6.204 -7.814 1.00 47.66 108 VAL A CA 1
ATOM 825 C C . VAL A 1 108 ? 16.620 -7.242 -6.895 1.00 47.66 108 VAL A C 1
ATOM 827 O O . VAL A 1 108 ? 17.215 -8.261 -6.543 1.00 47.66 108 VAL A O 1
ATOM 830 N N . GLY A 1 109 ? 15.324 -7.062 -6.609 1.00 41.06 109 GLY A N 1
ATOM 831 C CA . GLY A 1 109 ? 14.467 -8.037 -5.928 1.00 41.06 109 GLY A CA 1
ATOM 832 C C . GLY A 1 109 ? 14.242 -9.364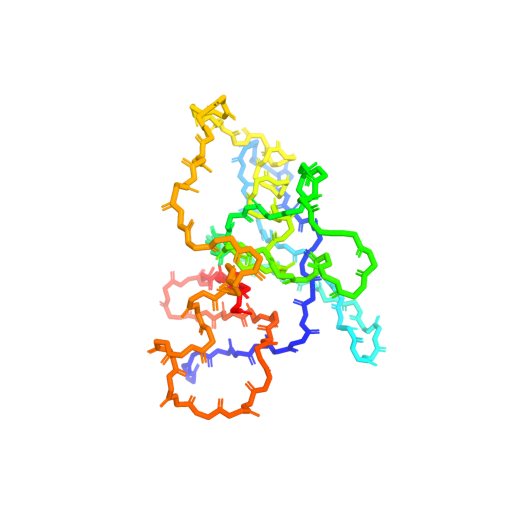 -6.670 1.00 41.06 109 GLY A C 1
ATOM 833 O O . GLY A 1 109 ? 13.821 -10.324 -6.035 1.00 41.06 109 GLY A O 1
ATOM 834 N N . ALA A 1 110 ? 14.559 -9.474 -7.966 1.00 40.91 110 ALA A N 1
ATOM 835 C CA . ALA A 1 110 ? 14.413 -10.736 -8.699 1.00 40.91 110 ALA A CA 1
ATOM 836 C C . ALA A 1 110 ? 15.531 -11.763 -8.411 1.00 40.91 110 ALA A C 1
ATOM 838 O O . ALA A 1 110 ? 15.312 -12.952 -8.617 1.00 40.91 110 ALA A O 1
ATOM 839 N N . ARG A 1 111 ? 16.720 -11.339 -7.940 1.00 32.25 111 ARG A N 1
ATOM 840 C CA . ARG A 1 111 ? 17.844 -12.264 -7.644 1.00 32.25 111 ARG A CA 1
ATOM 841 C C . ARG A 1 111 ? 18.223 -12.371 -6.165 1.00 32.25 111 ARG A C 1
ATOM 843 O O . ARG A 1 111 ? 18.722 -13.418 -5.767 1.00 32.25 111 ARG A O 1
ATOM 850 N N . ALA A 1 112 ? 17.975 -11.355 -5.336 1.00 29.17 112 ALA A N 1
ATOM 851 C CA . ALA A 1 112 ? 18.253 -11.453 -3.895 1.00 29.17 112 ALA A CA 1
ATOM 852 C C . ALA A 1 112 ? 17.257 -12.374 -3.154 1.00 29.17 112 ALA A C 1
ATOM 854 O O . ALA A 1 112 ? 17.619 -12.993 -2.160 1.00 29.17 112 ALA A O 1
ATOM 855 N N . ASN A 1 113 ? 16.042 -12.547 -3.690 1.00 28.27 113 ASN A N 1
ATOM 856 C CA . ASN A 1 113 ? 15.026 -13.473 -3.179 1.00 28.27 113 ASN A CA 1
ATOM 857 C C . ASN A 1 113 ? 15.026 -14.797 -3.959 1.00 28.27 113 ASN A C 1
ATOM 859 O O . ASN A 1 113 ? 13.968 -15.270 -4.370 1.00 28.27 113 ASN A O 1
ATOM 863 N N . SER A 1 114 ? 16.201 -15.389 -4.205 1.00 26.50 114 SER A N 1
ATOM 864 C CA . SER A 1 114 ? 16.343 -16.684 -4.896 1.00 26.50 114 SER A CA 1
ATOM 865 C C . SER A 1 114 ? 15.825 -17.856 -4.043 1.00 26.50 114 SER A C 1
ATOM 867 O O . SER A 1 114 ? 16.559 -18.778 -3.706 1.00 26.50 114 SER A O 1
ATOM 869 N N . PHE A 1 115 ? 14.537 -17.826 -3.696 1.00 25.72 115 PHE A N 1
ATOM 870 C CA . PHE A 1 115 ? 13.774 -18.951 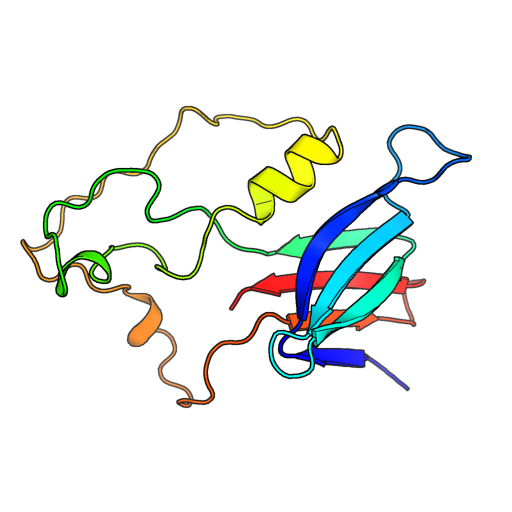-3.184 1.00 25.72 115 PHE A CA 1
ATOM 871 C C . PHE A 1 115 ? 12.348 -18.911 -3.766 1.00 25.72 115 PHE A C 1
ATOM 873 O O . PHE A 1 115 ? 11.445 -18.263 -3.248 1.00 25.72 115 PHE A O 1
ATOM 880 N N . LYS A 1 116 ? 12.189 -19.683 -4.848 1.00 25.22 116 LYS A N 1
ATOM 881 C CA . LYS A 1 116 ? 10.965 -20.140 -5.537 1.00 25.22 116 LYS A CA 1
ATOM 882 C C . LYS A 1 116 ? 10.181 -19.155 -6.441 1.00 25.22 116 LYS A C 1
ATOM 884 O O . LYS A 1 116 ? 9.773 -18.084 -6.006 1.00 25.22 116 LYS A O 1
ATOM 889 N N . PRO A 1 117 ? 9.821 -19.591 -7.671 1.00 30.61 117 PRO A N 1
ATOM 890 C CA . PRO A 1 117 ? 8.953 -18.877 -8.608 1.00 30.61 117 PRO A CA 1
ATOM 891 C C . PRO A 1 117 ? 7.466 -19.101 -8.271 1.00 30.61 117 PRO A C 1
ATOM 893 O O . PRO A 1 117 ? 6.668 -19.499 -9.117 1.00 30.61 117 PRO A O 1
ATOM 896 N N . ALA A 1 118 ? 7.074 -18.880 -7.017 1.00 31.92 118 ALA A N 1
ATOM 897 C CA . ALA A 1 118 ? 5.666 -18.811 -6.643 1.00 31.92 118 ALA A CA 1
ATOM 898 C C . ALA A 1 118 ? 5.279 -17.333 -6.681 1.00 31.92 118 ALA A C 1
ATOM 900 O O . ALA A 1 118 ? 5.601 -16.586 -5.765 1.00 31.92 118 ALA A O 1
ATOM 901 N N . GLY A 1 119 ? 4.681 -16.911 -7.799 1.00 36.50 119 GLY A N 1
ATOM 902 C CA . GLY A 1 119 ? 4.453 -15.507 -8.128 1.00 36.50 119 GLY A CA 1
ATOM 903 C C . GLY A 1 119 ? 3.959 -14.694 -6.942 1.00 36.50 119 GLY A C 1
ATOM 904 O O . GLY A 1 119 ? 2.910 -15.013 -6.394 1.00 36.50 119 GLY A O 1
ATOM 905 N N . LEU A 1 120 ? 4.725 -13.661 -6.613 1.00 49.47 120 LEU A N 1
ATOM 906 C CA . LEU A 1 120 ? 4.482 -12.619 -5.626 1.00 49.47 120 LEU A CA 1
ATOM 907 C C . LEU A 1 120 ? 3.009 -12.165 -5.649 1.00 49.47 120 LEU A C 1
ATOM 909 O O . LEU A 1 120 ? 2.407 -11.960 -6.711 1.00 49.47 120 LEU A O 1
ATOM 913 N N . VAL A 1 121 ? 2.377 -12.165 -4.476 1.00 50.78 121 VAL A N 1
ATOM 914 C CA . VAL A 1 121 ? 0.926 -12.054 -4.328 1.00 50.78 121 VAL A CA 1
ATOM 915 C C . VAL A 1 121 ? 0.577 -10.936 -3.362 1.00 50.78 121 VAL A C 1
ATOM 917 O O . VAL A 1 121 ? 1.131 -10.925 -2.268 1.00 50.78 121 VAL A O 1
ATOM 920 N N . PRO A 1 122 ? -0.419 -10.086 -3.671 1.00 56.47 122 PRO A N 1
ATOM 921 C CA . PRO A 1 122 ? -1.088 -9.304 -2.641 1.00 56.47 122 PRO A CA 1
ATOM 922 C C . PRO A 1 122 ? -1.587 -10.230 -1.525 1.00 56.47 122 PRO A C 1
ATOM 924 O O . PRO A 1 122 ? -2.406 -11.127 -1.770 1.00 56.47 122 PRO A O 1
ATOM 927 N N . LEU A 1 123 ? -1.046 -10.041 -0.324 1.00 64.50 123 LEU A N 1
ATOM 928 C CA . LEU A 1 123 ? -1.262 -10.900 0.826 1.00 64.50 123 LEU A CA 1
ATOM 929 C C . LEU A 1 123 ? -1.837 -10.104 1.994 1.00 64.50 123 LEU A C 1
ATOM 931 O O . LEU A 1 123 ? -1.300 -9.076 2.398 1.00 64.50 123 LEU A O 1
ATOM 935 N N . VAL A 1 124 ? -2.895 -10.634 2.596 1.00 66.25 124 VAL A N 1
ATOM 936 C CA . VAL A 1 124 ? -3.453 -10.141 3.854 1.00 66.25 124 VAL A CA 1
ATOM 937 C C . VAL A 1 124 ? -3.270 -11.209 4.924 1.00 66.25 124 VAL A C 1
ATOM 939 O O . VAL A 1 124 ? -3.771 -12.321 4.777 1.00 66.25 124 VAL A O 1
ATOM 942 N N . ARG A 1 125 ? -2.585 -10.883 6.021 1.00 70.81 125 ARG A N 1
ATOM 943 C CA . ARG A 1 125 ? -2.471 -11.760 7.197 1.00 70.81 125 ARG A CA 1
ATOM 944 C C . ARG A 1 125 ? -3.304 -11.205 8.346 1.00 70.81 125 ARG A C 1
ATOM 946 O O . ARG A 1 125 ? -3.238 -10.013 8.631 1.00 70.81 125 ARG A O 1
ATOM 953 N N . VAL A 1 126 ? -4.071 -12.066 9.009 1.00 72.56 126 VAL A N 1
ATOM 954 C CA . VAL A 1 126 ? -4.921 -11.717 10.154 1.00 72.56 126 VAL A CA 1
ATOM 955 C C . VAL A 1 126 ? -4.547 -12.588 11.349 1.00 72.56 126 VAL A C 1
ATOM 957 O O . VAL A 1 126 ? -4.656 -13.815 11.281 1.00 72.56 126 VAL A O 1
ATOM 960 N N . ASN A 1 127 ? -4.139 -11.951 12.449 1.00 68.62 127 ASN A N 1
ATOM 961 C CA . ASN A 1 127 ? -3.791 -12.628 13.700 1.00 68.62 127 ASN A CA 1
ATOM 962 C C . ASN A 1 127 ? -4.879 -12.416 14.765 1.00 68.62 127 ASN A C 1
ATOM 964 O O . ASN A 1 127 ? -5.185 -11.279 15.131 1.00 68.62 127 ASN A O 1
ATOM 968 N N . SER A 1 128 ? -5.451 -13.509 15.273 1.00 57.66 128 SER A N 1
ATOM 969 C CA . SER A 1 128 ? -6.545 -13.500 16.251 1.00 57.66 128 SER A CA 1
ATOM 970 C C . SER A 1 128 ? -6.105 -13.411 17.720 1.00 57.66 128 SER A C 1
ATOM 972 O O . SER A 1 128 ? -6.935 -13.069 18.554 1.00 57.66 128 SER A O 1
ATOM 974 N N . GLU A 1 129 ? -4.840 -13.686 18.063 1.00 53.28 129 GLU A N 1
ATOM 975 C CA . GLU A 1 129 ? -4.377 -13.805 19.462 1.00 53.28 129 GLU A CA 1
ATOM 976 C C . GLU A 1 129 ? -4.006 -12.463 20.108 1.00 53.28 129 GLU A C 1
ATOM 978 O O . GLU A 1 129 ? -4.136 -12.307 21.317 1.00 53.28 129 GLU A O 1
ATOM 983 N N . LEU A 1 130 ? -3.628 -11.461 19.308 1.00 52.31 130 LEU A N 1
ATOM 984 C CA . LEU A 1 130 ? -3.318 -10.100 19.778 1.00 52.31 130 LEU A CA 1
ATOM 985 C C . LEU A 1 130 ? -4.518 -9.135 19.678 1.00 52.31 130 LEU A C 1
ATOM 987 O O . LEU A 1 130 ? -4.361 -7.921 19.771 1.00 52.31 130 LEU A O 1
ATOM 991 N N . GLY A 1 131 ? -5.734 -9.661 19.473 1.00 55.88 131 GLY A N 1
ATOM 992 C CA . GLY A 1 131 ? -6.956 -8.857 19.373 1.00 55.88 131 GLY A CA 1
ATOM 993 C C . GLY A 1 131 ? -7.347 -8.403 17.958 1.00 55.88 131 GLY A C 1
ATOM 994 O O . GLY A 1 131 ? -8.065 -7.420 17.840 1.00 55.88 131 GLY A O 1
ATOM 995 N N . VAL A 1 132 ? -6.979 -9.143 16.904 1.00 65.06 132 VAL A N 1
ATOM 996 C CA . VAL A 1 132 ? -7.256 -8.872 15.470 1.00 65.06 132 VAL A CA 1
ATOM 997 C C . VAL A 1 132 ? -6.374 -7.765 14.880 1.00 65.06 132 VAL A C 1
ATOM 999 O O . VAL A 1 132 ? -6.813 -6.630 14.677 1.00 65.06 132 VAL A O 1
ATOM 1002 N N . ILE A 1 133 ? -5.122 -8.128 14.576 1.00 71.88 133 ILE A N 1
ATOM 1003 C CA . ILE A 1 133 ? -4.185 -7.317 13.780 1.00 71.88 133 ILE A CA 1
ATOM 1004 C C . ILE A 1 133 ? -4.270 -7.762 12.315 1.00 71.88 133 ILE A C 1
ATOM 1006 O O . ILE A 1 133 ? -4.147 -8.955 12.030 1.00 71.88 133 ILE A O 1
ATOM 1010 N N . MET A 1 134 ? -4.460 -6.813 11.397 1.00 78.50 134 MET A N 1
ATOM 1011 C CA . MET A 1 134 ? -4.432 -7.034 9.948 1.00 78.50 134 MET A CA 1
ATOM 1012 C C . MET A 1 134 ? -3.134 -6.484 9.356 1.00 78.50 134 MET A C 1
ATOM 1014 O O . MET A 1 134 ? -2.843 -5.305 9.525 1.00 78.50 134 MET A O 1
ATOM 1018 N N . VAL A 1 135 ? -2.380 -7.305 8.628 1.00 74.94 135 VAL A N 1
ATOM 1019 C CA . VAL A 1 135 ? -1.182 -6.886 7.887 1.00 74.94 135 VAL A CA 1
ATOM 1020 C C . VAL A 1 135 ? -1.463 -6.981 6.394 1.00 74.94 135 VAL A C 1
ATOM 1022 O O . VAL A 1 135 ? -1.791 -8.061 5.902 1.00 74.94 135 VAL A O 1
ATOM 1025 N N . ILE A 1 136 ? -1.325 -5.865 5.682 1.00 77.12 136 ILE A N 1
ATOM 1026 C CA . ILE A 1 136 ? -1.456 -5.789 4.223 1.00 77.12 136 ILE A CA 1
ATOM 1027 C C . ILE A 1 136 ? -0.050 -5.765 3.638 1.00 77.12 136 ILE A C 1
ATOM 1029 O O . ILE A 1 136 ? 0.637 -4.753 3.752 1.00 77.12 136 ILE A O 1
ATOM 1033 N N . ALA A 1 137 ? 0.386 -6.860 3.026 1.00 61.38 137 ALA A N 1
ATOM 1034 C CA . ALA A 1 137 ? 1.684 -6.955 2.374 1.00 61.38 137 ALA A CA 1
ATOM 1035 C C . ALA A 1 137 ? 1.506 -7.081 0.860 1.00 61.38 137 ALA A C 1
ATOM 1037 O O . ALA A 1 137 ? 0.724 -7.899 0.375 1.00 61.38 137 ALA A O 1
ATOM 1038 N N . VAL A 1 138 ? 2.263 -6.286 0.109 1.00 56.94 138 VAL A N 1
ATOM 1039 C CA . VAL A 1 138 ? 2.455 -6.504 -1.326 1.00 56.94 138 VAL A CA 1
ATOM 1040 C C . VAL A 1 138 ? 3.893 -6.971 -1.477 1.00 56.94 138 VAL A C 1
ATOM 1042 O O . VAL A 1 138 ? 4.819 -6.176 -1.332 1.00 56.94 138 VAL A O 1
ATOM 1045 N N . SER A 1 139 ? 4.073 -8.280 -1.657 1.00 41.12 139 SER A N 1
ATOM 1046 C CA . SER A 1 139 ? 5.361 -8.856 -2.048 1.00 41.12 139 SER A CA 1
ATOM 1047 C C . SER A 1 139 ? 5.571 -8.621 -3.530 1.00 41.12 139 SER A C 1
ATOM 1049 O O . SER A 1 139 ? 4.569 -8.853 -4.245 1.00 41.12 139 SER A O 1
#

Foldseek 3Di:
DWKDKDWQWDWDEFDADPVDQLATQWTWTARPPPRHIDTGGFNAEAEALDAADPPDQDPDDDPLRQLALAHNNRHGSSVVHCVVSVHDDDPPVDDDDDDDDPSNNHHPVVPVPPDDPPPFTFMWMWGPPVGTYIYTHGD

pLDDT: mean 76.45, std 17.53, range [25.22, 92.38]

Sequence (139 aa):
ERDKTYNRIMVTHLLKDEAKENRVAGAVGFNVRTGNYHVFKSKATIVGAGGASNIFKPRSVGEGAGRVWYAPWSSGSAYGLMIEAGAKMTQMENRIVLARFKDGYGPVGARANSFKPAGLVPLVRVNSELGVIMVIAVS

Organism: NCBI:txid56765

Secondary structure (DSSP, 8-state):
---EEEESEEEEEEEEPSSSTT-EEEEEEEETTT--EEEEE-SEEEEE---B-SSSPPSS-GGGGG--SS-TT-BSHHHHHHHHTTPPP--TT--------TT----THHHHT-S------EEEEEETTTT-EEEEEE-

Radius of gyration: 17.17 Å; chains: 1; bounding box: 42×37×44 Å

InterPro domains:
  IPR003953 FAD-dependent oxidoreductase 2, FAD-binding domain [PF00890] (6-94)
  IPR036188 FAD/NAD(P)-binding domain superfamily [G3DSA:3.50.50.60] (1-120)
  IPR036188 FAD/NAD(P)-binding domain superfamily [SSF51905] (5-110)